Protein AF-R9KSM3-F1 (afdb_monomer)

Secondary structure (DSSP, 8-state):
-------EEEEHHHH---EE-TTS-EE--S-TTSEEEEEEEEPTTSS-EEEEEE-SSEEEEEEE-GGG-SBEEEEEEE--------SSSSS-----

Mean predicted aligned error: 7.92 Å

Nearest PDB structures (foldseek):
  4a0p-assembly1_A  TM=7.915E-01  e=3.575E-01  Homo sapiens
  8dvl-assembly1_A  TM=8.113E-01  e=5.563E-01  Homo sapiens
  7sqc-assembly1_2I  TM=4.668E-01  e=5.563E-01  Chlamydomonas reinhardtii
  7ui9-assembly1_a  TM=5.805E-01  e=1.776E+00  Saccharomyces cerevisiae S288C
  8aay-assembly1_D  TM=4.406E-01  e=5.075E+00  Nudaurelia capensis omega virus

Solvent-accessible surface area (backbone atoms only — not comparable to full-atom values): 6010 Å² total; per-residue (Å²): 126,87,82,86,88,70,66,42,87,37,53,16,72,81,69,56,46,56,32,66,42,98,88,71,50,74,46,65,90,61,55,53,89,41,77,30,37,27,44,77,44,73,41,82,99,52,75,36,29,40,39,38,44,29,61,90,37,39,39,36,33,32,40,20,36,72,97,48,38,86,25,40,82,76,41,82,40,77,71,48,74,82,69,94,79,80,82,89,85,83,85,84,87,80,91,130

Sequence (96 aa):
MEEVTELNALKGSFANIEYTLPNGHTVKFWDDNRIYLGNQLHKMDSDRCYGIIADEKYLMVSEYSSYGTDAEIIVFKRWNKSVFFRKQAAMELHCC

Foldseek 3Di:
DDDDPFWDWDQCLQVQAWDQDPVRDIDTDDDNHDIWTKDWADDPPDQKIWIWTDDPFWIWIWIAGPSRHPIDTPDIDRPDPPCPPPPPPPPPPDDD

Radius of gyration: 18.66 Å; Cα contacts (8 Å, |Δi|>4): 167; chains: 1; bounding box: 63×31×32 Å

Structure (mmCIF, N/CA/C/O backbone):
data_AF-R9KSM3-F1
#
_entry.id   AF-R9KSM3-F1
#
loop_
_atom_site.group_PDB
_atom_site.id
_atom_site.type_symbol
_atom_site.label_atom_id
_atom_site.label_alt_id
_atom_site.label_comp_id
_atom_site.label_asym_id
_atom_site.label_entity_id
_atom_site.label_seq_id
_atom_site.pdbx_PDB_ins_code
_atom_site.Cartn_x
_atom_site.Cartn_y
_atom_site.Cartn_z
_atom_site.occupancy
_atom_site.B_iso_or_equiv
_atom_site.auth_seq_id
_atom_site.auth_comp_id
_atom_site.auth_asym_id
_atom_site.auth_atom_id
_atom_site.pdbx_PDB_model_num
ATOM 1 N N . MET A 1 1 ? -2.289 -3.445 -19.855 1.00 79.12 1 MET A N 1
ATOM 2 C CA . MET A 1 1 ? -2.295 -3.768 -18.414 1.00 79.12 1 MET A CA 1
ATOM 3 C C . MET A 1 1 ? -3.636 -4.399 -18.093 1.00 79.12 1 MET A C 1
ATOM 5 O O . MET A 1 1 ? -4.615 -3.995 -18.711 1.00 79.12 1 MET A O 1
ATOM 9 N N . GLU A 1 2 ? -3.663 -5.418 -17.242 1.00 87.00 2 GLU A N 1
ATOM 10 C CA . GLU A 1 2 ? -4.895 -6.151 -16.924 1.00 87.00 2 GLU A CA 1
ATOM 11 C C . GLU A 1 2 ? -5.871 -5.301 -16.098 1.00 87.00 2 GLU A C 1
ATOM 13 O O . GLU A 1 2 ? -5.475 -4.327 -15.453 1.00 87.00 2 GLU A O 1
ATOM 18 N N . GLU A 1 3 ? -7.153 -5.656 -16.150 1.00 91.25 3 GLU A N 1
ATOM 19 C CA . GLU A 1 3 ? -8.202 -5.044 -15.335 1.00 91.25 3 GLU A CA 1
ATOM 20 C C . GLU A 1 3 ? -8.312 -5.769 -13.990 1.00 91.25 3 GLU A C 1
ATOM 22 O O . GLU A 1 3 ? -8.353 -6.998 -13.945 1.00 91.25 3 GLU A O 1
ATOM 27 N N . VAL A 1 4 ? -8.407 -5.014 -12.889 1.00 93.44 4 VAL A N 1
ATOM 28 C CA . VAL A 1 4 ? -8.751 -5.598 -11.585 1.00 93.44 4 VAL A CA 1
ATOM 29 C C . VAL A 1 4 ? -10.258 -5.793 -11.507 1.00 93.44 4 VAL A C 1
ATOM 31 O O . VAL A 1 4 ? -11.002 -4.828 -11.344 1.00 93.44 4 VAL A O 1
ATOM 34 N N . THR A 1 5 ? -10.704 -7.043 -11.579 1.00 95.19 5 THR A N 1
ATOM 35 C CA . THR A 1 5 ? -12.125 -7.410 -11.481 1.00 95.19 5 THR A CA 1
ATOM 36 C C . THR A 1 5 ? -12.565 -7.740 -10.054 1.00 95.19 5 THR A C 1
ATOM 38 O O . THR A 1 5 ? -13.754 -7.673 -9.746 1.00 95.19 5 THR A O 1
ATOM 41 N N . GLU A 1 6 ? -11.622 -8.064 -9.165 1.00 95.44 6 GLU A N 1
ATOM 42 C CA . GLU A 1 6 ? -11.901 -8.472 -7.788 1.00 95.44 6 GLU A CA 1
ATOM 43 C C . GLU A 1 6 ? -10.804 -8.054 -6.800 1.00 95.44 6 GLU A C 1
ATOM 45 O O . GLU A 1 6 ? -9.650 -7.810 -7.164 1.00 95.44 6 GLU A O 1
ATOM 50 N N . LEU A 1 7 ? -11.170 -7.990 -5.518 1.00 96.50 7 LEU A N 1
ATOM 51 C CA . LEU A 1 7 ? -10.252 -7.740 -4.410 1.00 96.50 7 LEU A CA 1
ATOM 52 C C . LEU A 1 7 ? -10.249 -8.934 -3.455 1.00 96.50 7 LEU A C 1
ATOM 54 O O . LEU A 1 7 ? -11.293 -9.511 -3.156 1.00 96.50 7 LEU A O 1
ATOM 58 N N . ASN A 1 8 ? -9.073 -9.246 -2.928 1.00 97.12 8 ASN A N 1
ATOM 59 C CA . ASN A 1 8 ? -8.826 -10.358 -2.024 1.00 97.12 8 ASN A CA 1
ATOM 60 C C . ASN A 1 8 ? -8.743 -9.884 -0.575 1.00 9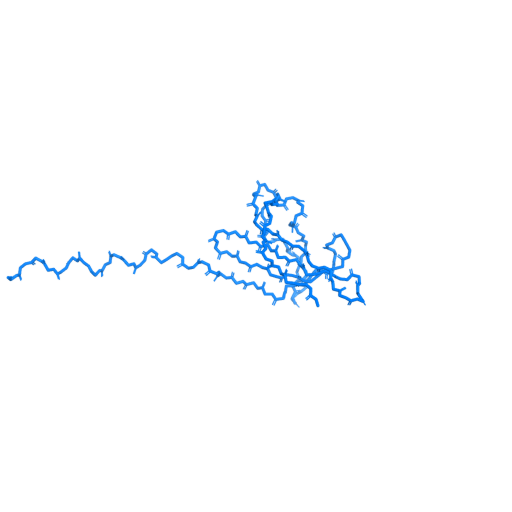7.12 8 ASN A C 1
ATOM 62 O O . ASN A 1 8 ? -8.264 -8.786 -0.297 1.00 97.12 8 ASN A O 1
ATOM 66 N N . ALA A 1 9 ? -9.162 -10.733 0.363 1.00 97.69 9 ALA A N 1
ATOM 67 C CA . ALA A 1 9 ? -8.963 -10.479 1.784 1.00 97.69 9 ALA A CA 1
ATOM 68 C C . ALA A 1 9 ? -7.474 -10.634 2.147 1.00 97.69 9 ALA A C 1
ATOM 70 O O . ALA A 1 9 ? -6.915 -11.726 2.052 1.00 97.69 9 ALA A O 1
ATOM 71 N N . LEU A 1 10 ? -6.837 -9.550 2.584 1.00 96.19 10 LEU A N 1
ATOM 72 C CA . LEU A 1 10 ? -5.417 -9.489 2.925 1.00 96.19 10 LEU A CA 1
ATOM 73 C C . LEU A 1 10 ? -5.239 -9.015 4.363 1.00 96.19 10 LEU A C 1
ATOM 75 O O . LEU A 1 10 ? -5.794 -7.994 4.768 1.00 96.19 10 LEU A O 1
ATOM 79 N N . LYS A 1 11 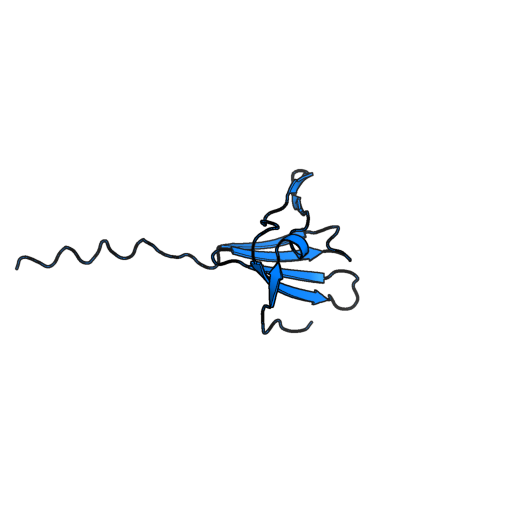? -4.429 -9.731 5.146 1.00 97.44 11 LYS A N 1
ATOM 80 C CA . LYS A 1 11 ? -4.033 -9.251 6.472 1.00 97.44 11 LYS A CA 1
ATOM 81 C C . LYS A 1 11 ? -3.083 -8.063 6.323 1.00 97.44 11 LYS A C 1
ATOM 83 O O . LYS A 1 11 ? -2.134 -8.127 5.544 1.00 97.44 11 LYS A O 1
ATOM 88 N N . GLY A 1 12 ? -3.320 -7.011 7.105 1.00 97.38 12 GLY A N 1
ATOM 89 C CA . GLY A 1 12 ? -2.562 -5.763 7.083 1.00 97.38 12 GLY A CA 1
ATOM 90 C C . GLY A 1 12 ? -1.060 -5.980 7.178 1.00 97.38 12 GLY A C 1
ATOM 91 O O . GLY A 1 12 ? -0.321 -5.364 6.426 1.00 97.38 12 GLY A O 1
ATOM 92 N N . SER A 1 13 ? -0.609 -6.944 7.983 1.00 96.50 13 SER A N 1
ATOM 93 C CA . SER A 1 13 ? 0.812 -7.280 8.124 1.00 96.50 13 SER A CA 1
ATOM 94 C C . SER A 1 13 ? 1.524 -7.658 6.816 1.00 96.50 13 SER A C 1
ATOM 96 O O . SER A 1 13 ? 2.748 -7.636 6.781 1.00 96.50 13 SER A O 1
ATOM 98 N N . PHE A 1 14 ? 0.794 -8.028 5.757 1.00 93.06 14 PHE A N 1
ATOM 99 C CA . PHE A 1 14 ? 1.365 -8.310 4.433 1.00 93.06 14 PHE A CA 1
ATOM 100 C C . PHE A 1 14 ? 1.285 -7.129 3.458 1.00 93.06 14 PHE A C 1
ATOM 102 O O . PHE A 1 14 ? 2.001 -7.128 2.464 1.00 93.06 14 PHE A O 1
ATOM 109 N N . ALA A 1 15 ? 0.418 -6.147 3.711 1.00 92.94 15 ALA A N 1
ATOM 110 C CA . ALA A 1 15 ? 0.122 -5.061 2.770 1.00 92.94 15 ALA A CA 1
ATOM 111 C C . ALA A 1 15 ? 0.459 -3.659 3.313 1.00 92.94 15 ALA A C 1
ATOM 113 O O . ALA A 1 15 ? 0.489 -2.682 2.565 1.00 92.94 15 ALA A O 1
ATOM 114 N N . ASN A 1 16 ? 0.722 -3.540 4.614 1.00 96.50 16 ASN A N 1
ATOM 115 C CA . ASN A 1 16 ? 1.038 -2.291 5.291 1.00 96.50 16 ASN A CA 1
ATOM 116 C C . ASN A 1 16 ? 2.522 -1.926 5.136 1.00 96.50 16 ASN A C 1
ATOM 118 O O . ASN A 1 16 ? 3.347 -2.080 6.048 1.00 96.50 16 ASN A O 1
ATOM 122 N N . ILE A 1 17 ? 2.847 -1.472 3.931 1.00 96.38 17 ILE A N 1
ATOM 123 C CA . ILE A 1 17 ? 4.183 -1.025 3.538 1.00 96.38 17 ILE A CA 1
ATOM 124 C C . ILE A 1 17 ? 4.417 0.444 3.914 1.00 96.38 17 ILE A C 1
ATOM 126 O O . ILE A 1 17 ? 3.489 1.174 4.272 1.00 96.38 17 ILE A O 1
ATOM 130 N N . GLU A 1 18 ? 5.679 0.856 3.868 1.00 97.38 18 GLU A N 1
ATOM 131 C CA . GLU A 1 18 ? 6.111 2.212 4.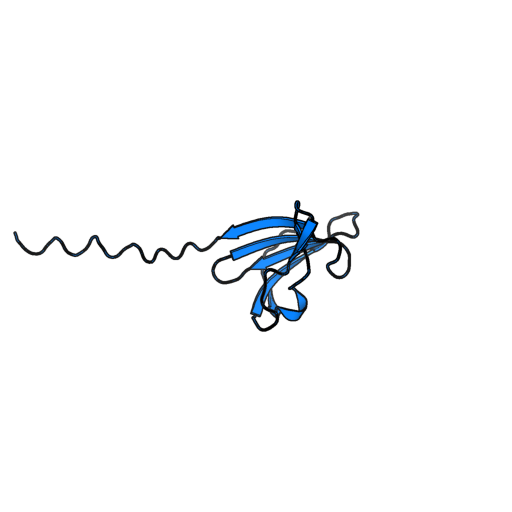203 1.00 97.38 18 GLU A CA 1
ATOM 132 C C . GLU A 1 18 ? 6.073 3.134 2.987 1.00 97.38 18 GLU A C 1
ATOM 134 O O . GLU A 1 18 ? 6.477 2.744 1.897 1.00 97.38 18 GLU A O 1
ATOM 139 N N . TYR A 1 19 ? 5.635 4.374 3.199 1.00 97.44 19 TYR A N 1
ATOM 140 C CA . TYR A 1 19 ? 5.552 5.405 2.169 1.00 97.44 19 TYR A CA 1
ATOM 141 C C . TYR A 1 19 ? 6.367 6.624 2.575 1.00 97.44 19 TYR A C 1
ATOM 143 O O . TYR A 1 19 ? 6.158 7.168 3.663 1.00 97.44 19 TYR A O 1
ATOM 151 N N . THR A 1 20 ? 7.236 7.097 1.683 1.00 95.69 20 THR A N 1
ATOM 152 C CA . THR A 1 20 ? 7.950 8.366 1.862 1.00 95.69 20 THR A CA 1
ATOM 153 C C . THR A 1 20 ? 7.081 9.509 1.349 1.00 95.69 20 THR A C 1
ATOM 155 O O . THR A 1 20 ? 6.763 9.592 0.164 1.00 95.69 20 THR A O 1
ATOM 158 N N . LEU A 1 21 ? 6.672 10.402 2.245 1.00 95.25 21 LEU A N 1
ATOM 159 C CA . LEU A 1 21 ? 5.882 11.580 1.907 1.00 95.25 21 LEU A CA 1
ATOM 160 C C . LEU A 1 21 ? 6.762 12.682 1.289 1.00 95.25 21 LEU A C 1
ATOM 162 O O . LEU A 1 21 ? 7.966 12.724 1.546 1.00 95.25 21 LEU A O 1
ATOM 166 N N . PRO A 1 22 ? 6.182 13.650 0.550 1.00 94.69 22 PRO A N 1
ATOM 167 C CA . PRO A 1 22 ? 6.947 14.735 -0.076 1.00 94.69 22 PRO A CA 1
ATOM 168 C C . PRO A 1 22 ? 7.753 15.612 0.895 1.00 94.69 22 PRO A C 1
ATOM 170 O O . PRO A 1 22 ? 8.702 16.273 0.487 1.00 94.69 22 PRO A O 1
ATOM 173 N N . ASN A 1 23 ? 7.386 15.632 2.179 1.00 96.12 23 ASN A N 1
ATOM 174 C CA . ASN A 1 23 ? 8.139 16.325 3.228 1.00 96.12 23 ASN A CA 1
ATOM 175 C C . ASN A 1 23 ? 9.299 15.486 3.808 1.00 96.12 23 ASN A C 1
ATOM 177 O O . ASN A 1 23 ? 9.912 15.903 4.786 1.00 96.12 23 ASN A O 1
ATOM 181 N N . GLY A 1 24 ? 9.577 14.306 3.248 1.00 94.94 24 GLY A N 1
ATOM 182 C CA . GLY A 1 24 ? 10.634 13.393 3.679 1.00 94.94 24 GLY A CA 1
ATOM 183 C C . GLY A 1 24 ? 10.267 12.489 4.859 1.00 94.94 24 GLY A C 1
ATOM 184 O O . GLY A 1 24 ? 11.102 11.698 5.284 1.00 94.94 24 GLY A O 1
ATOM 185 N N . HIS A 1 25 ? 9.050 12.579 5.406 1.00 96.31 25 HIS A N 1
ATOM 186 C CA . HIS A 1 25 ? 8.618 11.684 6.480 1.00 96.31 25 HIS A CA 1
ATOM 187 C C . HIS A 1 25 ? 8.149 10.342 5.923 1.00 96.31 25 HIS A C 1
ATOM 189 O O . HIS A 1 25 ? 7.379 10.301 4.965 1.00 96.31 25 HIS A O 1
ATOM 195 N N . THR A 1 26 ? 8.530 9.256 6.589 1.00 96.50 26 THR A N 1
ATOM 196 C CA . THR A 1 26 ? 8.046 7.910 6.276 1.00 96.50 26 THR A CA 1
ATOM 197 C C . THR A 1 26 ? 6.857 7.552 7.160 1.00 96.50 26 THR A C 1
ATOM 199 O O . THR A 1 26 ? 6.895 7.767 8.373 1.00 96.50 26 THR A O 1
ATOM 202 N N . VAL A 1 27 ? 5.791 7.012 6.566 1.00 96.94 27 VAL A N 1
ATOM 203 C CA . VAL A 1 27 ? 4.571 6.621 7.287 1.00 96.94 27 VAL A CA 1
ATOM 204 C C . VAL A 1 27 ? 4.019 5.281 6.804 1.00 96.94 27 VAL A C 1
ATOM 206 O O . VAL A 1 27 ? 4.160 4.912 5.639 1.00 96.94 27 VAL A O 1
ATOM 209 N N . LYS A 1 28 ? 3.323 4.583 7.705 1.00 97.00 28 LYS A N 1
ATOM 210 C CA . LYS A 1 28 ? 2.419 3.469 7.396 1.00 97.00 28 LYS A CA 1
ATOM 211 C C . LYS A 1 28 ? 0.984 3.918 7.650 1.00 97.00 28 LYS A C 1
ATOM 213 O O . LYS A 1 28 ? 0.713 4.548 8.671 1.00 97.00 28 LYS A O 1
ATOM 218 N N . PHE A 1 29 ? 0.075 3.622 6.726 1.00 96.38 29 PHE A N 1
ATOM 219 C CA . PHE A 1 29 ? -1.317 4.086 6.811 1.00 96.38 29 PHE A CA 1
ATOM 220 C C . PHE A 1 29 ? -2.266 3.062 7.421 1.00 96.38 29 PHE A C 1
ATOM 222 O O . PHE A 1 29 ? -3.321 3.436 7.933 1.00 96.38 29 PHE A O 1
ATOM 229 N N . TRP A 1 30 ? -1.915 1.783 7.338 1.00 97.56 30 TRP A N 1
ATOM 230 C CA . TRP A 1 30 ? -2.800 0.688 7.690 1.00 97.56 30 TRP A CA 1
ATOM 231 C C . TRP A 1 30 ? -2.401 0.076 9.034 1.00 97.56 30 TRP A C 1
ATOM 233 O O . TRP A 1 30 ? -1.325 0.319 9.577 1.00 97.56 30 TRP A O 1
ATOM 243 N N . ASP A 1 31 ? -3.310 -0.708 9.592 1.00 97.75 31 ASP A N 1
ATOM 244 C CA . ASP A 1 31 ? -3.105 -1.508 10.802 1.00 97.75 31 ASP A CA 1
ATOM 245 C C . ASP A 1 31 ? -2.763 -2.956 10.430 1.00 97.75 31 ASP A C 1
ATOM 247 O O . ASP A 1 31 ? -3.547 -3.616 9.742 1.00 97.75 31 ASP A O 1
ATOM 251 N N . ASP A 1 32 ? -1.633 -3.462 10.926 1.00 98.19 32 ASP A N 1
ATOM 252 C CA . ASP A 1 32 ? -1.125 -4.814 10.664 1.00 98.19 32 ASP A CA 1
ATOM 253 C C . ASP A 1 32 ? -2.080 -5.936 11.104 1.00 98.19 32 ASP A C 1
ATOM 255 O O . ASP A 1 32 ? -2.031 -7.054 10.577 1.00 98.19 32 ASP A O 1
ATOM 259 N N . ASN A 1 33 ? -2.961 -5.650 12.062 1.00 98.12 33 ASN A N 1
ATOM 260 C CA . ASN A 1 33 ? -3.856 -6.632 12.666 1.00 98.12 33 ASN A CA 1
ATOM 261 C C . ASN A 1 33 ? -5.244 -6.680 12.017 1.00 98.12 33 ASN A C 1
ATOM 263 O O . ASN A 1 33 ? -6.046 -7.549 12.364 1.00 98.12 33 ASN A O 1
ATOM 267 N N . ARG A 1 34 ? -5.541 -5.782 11.071 1.00 98.19 34 ARG A N 1
ATOM 268 C CA . ARG A 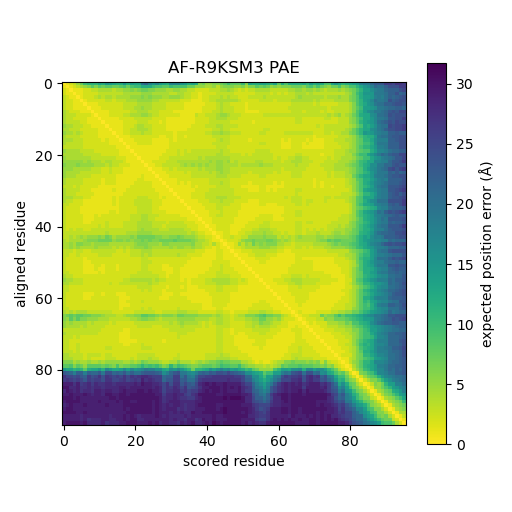1 34 ? -6.825 -5.757 10.355 1.00 98.19 34 ARG A CA 1
ATOM 269 C C . ARG A 1 34 ? -6.770 -6.574 9.066 1.00 98.19 34 ARG A C 1
ATOM 271 O O . ARG A 1 34 ? -5.701 -6.837 8.522 1.00 98.19 34 ARG A O 1
ATOM 278 N N . ILE A 1 35 ? -7.943 -6.966 8.576 1.00 98.12 35 ILE A N 1
ATOM 279 C CA . ILE A 1 35 ? -8.118 -7.512 7.227 1.00 98.12 35 ILE A CA 1
ATOM 280 C C . ILE A 1 35 ? -8.607 -6.388 6.314 1.00 98.12 35 ILE A C 1
ATOM 282 O O . ILE A 1 35 ? -9.538 -5.666 6.672 1.00 98.12 35 ILE A O 1
ATOM 286 N N . TYR A 1 36 ? -7.990 -6.274 5.144 1.00 98.06 36 TYR A N 1
ATOM 287 C CA . TYR A 1 36 ? -8.335 -5.334 4.083 1.00 98.06 36 TYR A CA 1
ATOM 288 C C . TYR A 1 36 ? -8.738 -6.081 2.822 1.00 98.06 36 TYR A C 1
ATOM 290 O O . TYR A 1 36 ? -8.454 -7.267 2.671 1.00 98.06 36 TYR A O 1
ATOM 298 N N . LEU A 1 37 ? -9.370 -5.368 1.898 1.00 98.00 37 LEU A N 1
ATOM 299 C CA . LEU A 1 37 ? -9.541 -5.825 0.528 1.00 98.00 37 LEU A CA 1
ATOM 300 C C . LEU A 1 37 ? -8.388 -5.284 -0.311 1.00 98.00 37 LEU A C 1
ATOM 302 O O . LEU A 1 37 ? -8.134 -4.083 -0.280 1.00 98.00 37 LEU A O 1
ATOM 306 N N . GLY A 1 38 ? -7.703 -6.132 -1.071 1.00 97.25 38 GLY A N 1
ATOM 307 C CA . GLY A 1 38 ? -6.623 -5.669 -1.931 1.00 97.25 38 GLY A CA 1
ATOM 308 C C . GLY A 1 38 ? -6.310 -6.559 -3.122 1.00 97.25 38 GLY A C 1
ATOM 309 O O . GLY A 1 38 ? -6.798 -7.680 -3.246 1.00 97.25 38 GLY A O 1
ATOM 310 N N . ASN A 1 39 ? -5.518 -6.018 -4.036 1.00 96.50 39 ASN A N 1
ATOM 311 C CA . ASN A 1 39 ? -5.068 -6.686 -5.253 1.00 96.50 39 ASN A CA 1
ATOM 312 C C . ASN A 1 39 ? -3.740 -6.054 -5.703 1.00 96.50 39 ASN A C 1
ATOM 314 O O . ASN A 1 39 ? -3.450 -4.918 -5.322 1.00 96.50 39 ASN A O 1
ATOM 318 N N . GLN A 1 40 ? -2.946 -6.770 -6.498 1.00 94.50 40 GLN A N 1
ATOM 319 C CA . GLN A 1 40 ? -1.737 -6.224 -7.108 1.00 94.50 40 GLN A CA 1
ATOM 320 C C . GLN A 1 40 ? -1.739 -6.461 -8.616 1.00 94.50 40 GLN A C 1
ATOM 322 O O . GLN A 1 40 ? -2.101 -7.538 -9.085 1.00 94.50 40 GLN A O 1
ATOM 327 N N . LEU A 1 41 ? -1.254 -5.476 -9.363 1.00 94.31 41 LEU A N 1
ATOM 328 C CA . LEU A 1 41 ? -1.023 -5.578 -10.796 1.00 94.31 41 LEU A CA 1
ATOM 329 C C . LE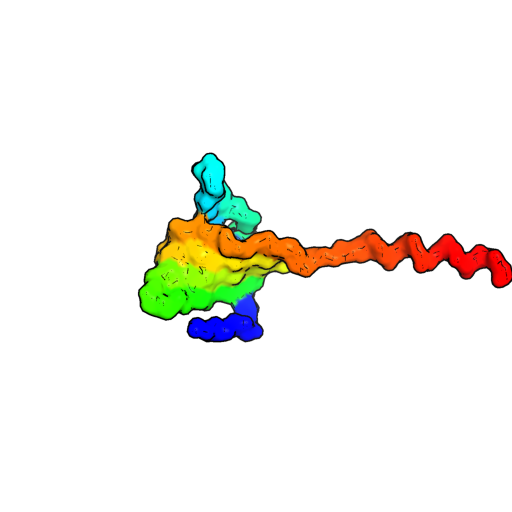U A 1 41 ? 0.441 -5.301 -11.102 1.00 94.31 41 LEU A C 1
ATOM 331 O O . LEU A 1 41 ? 0.956 -4.230 -10.785 1.00 94.31 41 LEU A O 1
ATOM 335 N N . HIS A 1 42 ? 1.101 -6.240 -11.772 1.00 93.62 42 HIS A N 1
ATOM 336 C CA . HIS A 1 42 ? 2.434 -5.995 -12.310 1.00 93.62 42 HIS A CA 1
ATOM 337 C C . HIS A 1 42 ? 2.354 -5.011 -13.478 1.00 93.62 42 HIS A C 1
ATOM 339 O O . HIS A 1 42 ? 1.515 -5.143 -14.376 1.00 93.62 42 HIS A O 1
ATOM 345 N N . LYS A 1 43 ? 3.239 -4.015 -13.474 1.00 92.38 43 LYS A N 1
ATOM 346 C CA . LYS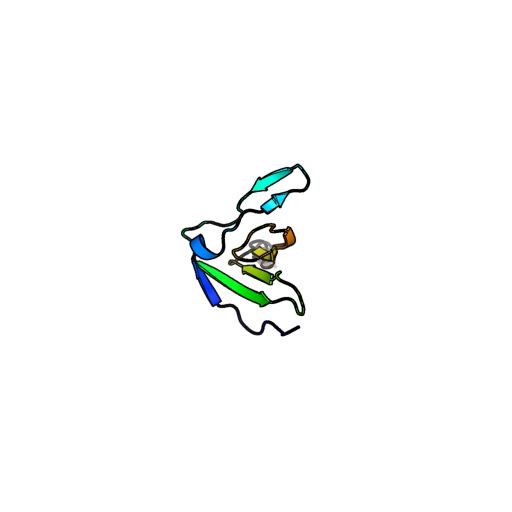 A 1 43 ? 3.365 -3.068 -14.577 1.00 92.38 43 LYS A CA 1
ATOM 347 C C . LYS A 1 43 ? 4.125 -3.747 -15.719 1.00 92.38 43 LYS A C 1
ATOM 349 O O . LYS A 1 43 ? 5.147 -4.390 -15.496 1.00 92.38 43 LYS A O 1
ATOM 354 N N . MET A 1 44 ? 3.611 -3.630 -16.944 1.00 89.81 44 MET A N 1
ATOM 355 C CA . MET A 1 44 ? 4.281 -4.189 -18.126 1.00 89.81 44 MET A CA 1
ATOM 356 C C . MET A 1 44 ? 5.667 -3.555 -18.286 1.00 89.81 44 MET A C 1
ATOM 358 O O . MET A 1 44 ? 5.805 -2.343 -18.119 1.00 89.81 44 MET A O 1
ATOM 362 N N . ASP A 1 45 ? 6.666 -4.387 -18.587 1.00 90.81 45 ASP A N 1
ATOM 363 C CA . ASP A 1 45 ? 8.060 -3.983 -18.814 1.00 90.81 45 ASP A CA 1
ATOM 364 C C . ASP A 1 45 ? 8.691 -3.183 -17.654 1.00 90.81 45 ASP A C 1
ATOM 366 O O . ASP A 1 45 ? 9.553 -2.328 -17.860 1.00 90.81 45 ASP A O 1
ATOM 370 N N . SER A 1 46 ? 8.264 -3.448 -16.416 1.00 91.62 46 SER A N 1
ATOM 371 C CA . SER A 1 46 ? 8.778 -2.799 -15.208 1.00 91.62 46 SER A CA 1
ATOM 372 C C . SER A 1 46 ? 8.829 -3.775 -14.031 1.00 91.62 46 SER A C 1
ATOM 374 O O . SER A 1 46 ? 8.064 -4.732 -13.947 1.00 91.62 46 SER A O 1
ATOM 376 N N . ASP A 1 47 ? 9.739 -3.516 -13.099 1.00 91.88 47 ASP A N 1
ATOM 377 C CA . ASP A 1 47 ? 9.849 -4.178 -11.796 1.00 91.88 47 ASP A CA 1
ATOM 378 C C . ASP A 1 47 ? 8.863 -3.629 -10.747 1.00 91.88 47 ASP A C 1
ATOM 380 O O . ASP A 1 47 ? 8.834 -4.101 -9.606 1.00 91.88 47 ASP A O 1
ATOM 384 N N . ARG A 1 48 ? 8.053 -2.636 -11.132 1.00 95.81 48 ARG A N 1
ATOM 385 C CA . ARG A 1 48 ? 7.073 -1.977 -10.272 1.00 95.81 48 ARG A CA 1
ATOM 386 C C . ARG A 1 48 ? 5.695 -2.619 -10.392 1.00 95.81 48 ARG A C 1
ATOM 388 O O . ARG A 1 48 ? 5.302 -3.164 -11.426 1.00 95.81 48 ARG A O 1
ATOM 395 N N . CYS A 1 49 ? 4.937 -2.521 -9.312 1.00 95.44 49 CYS A N 1
ATOM 396 C CA . CYS A 1 49 ? 3.573 -3.013 -9.201 1.00 95.44 49 CYS A CA 1
ATOM 397 C C . CYS A 1 49 ? 2.642 -1.882 -8.779 1.00 95.44 49 CYS A C 1
ATOM 399 O O . CYS A 1 49 ? 3.037 -1.014 -8.002 1.00 95.44 49 CYS A O 1
ATOM 401 N N . TYR A 1 50 ? 1.394 -1.941 -9.234 1.00 96.50 50 TYR A N 1
ATOM 402 C CA . TYR A 1 50 ? 0.299 -1.201 -8.627 1.00 96.50 50 TYR A CA 1
ATOM 403 C C . TYR A 1 50 ? -0.330 -2.045 -7.524 1.00 96.50 50 TYR A C 1
ATOM 405 O O . TYR A 1 50 ? -0.804 -3.147 -7.794 1.00 96.50 50 TYR A O 1
ATOM 413 N N . GLY A 1 51 ? -0.361 -1.529 -6.300 1.00 96.19 51 GLY A N 1
ATOM 414 C CA . GLY A 1 51 ? -1.116 -2.119 -5.202 1.00 96.19 51 GLY A CA 1
ATOM 415 C C . GLY A 1 51 ? -2.421 -1.384 -4.973 1.00 96.19 51 GLY A C 1
ATOM 416 O O . GLY A 1 51 ? -2.472 -0.155 -4.989 1.00 96.19 51 GLY A O 1
ATOM 417 N N . ILE A 1 52 ? -3.477 -2.146 -4.728 1.00 97.12 52 ILE A N 1
ATOM 418 C CA . ILE A 1 52 ? -4.779 -1.643 -4.310 1.00 97.12 52 ILE A CA 1
ATOM 419 C C . ILE A 1 52 ? -5.039 -2.171 -2.909 1.00 97.12 52 ILE A C 1
ATOM 421 O O . ILE A 1 52 ? -4.941 -3.374 -2.673 1.00 97.12 52 ILE A O 1
ATOM 425 N N . ILE A 1 53 ? -5.401 -1.281 -1.993 1.00 97.62 53 ILE A N 1
ATOM 426 C CA . ILE A 1 53 ? -5.835 -1.645 -0.646 1.00 97.62 53 ILE A CA 1
ATOM 427 C C . ILE A 1 53 ? -7.004 -0.763 -0.217 1.00 97.62 53 ILE A C 1
ATOM 429 O O . ILE A 1 53 ? -7.006 0.452 -0.426 1.00 97.62 53 ILE A O 1
ATOM 433 N N . ALA A 1 54 ? -8.029 -1.384 0.352 1.00 97.31 54 ALA A N 1
ATOM 434 C CA . ALA A 1 54 ? -9.251 -0.722 0.760 1.00 97.31 54 ALA A CA 1
ATOM 435 C C . ALA A 1 54 ? -9.814 -1.297 2.060 1.00 97.31 54 ALA A C 1
ATOM 437 O O . ALA A 1 54 ? -9.738 -2.499 2.327 1.00 97.31 54 ALA A O 1
ATOM 438 N N . ASP A 1 55 ? -10.444 -0.419 2.833 1.00 96.12 55 ASP A N 1
ATOM 439 C CA . ASP A 1 55 ? -11.317 -0.761 3.950 1.00 96.12 55 ASP A CA 1
ATOM 440 C C . ASP A 1 55 ? -12.743 -0.242 3.685 1.00 96.12 55 ASP A C 1
ATOM 442 O O . ASP A 1 55 ? -13.099 0.187 2.580 1.00 96.12 55 ASP A O 1
ATOM 446 N N . GLU A 1 56 ? -13.583 -0.252 4.717 1.00 94.50 56 GLU A N 1
ATOM 447 C CA . GLU A 1 56 ? -14.959 0.225 4.644 1.00 94.50 56 GLU A CA 1
ATOM 448 C C . GLU A 1 56 ? -15.128 1.712 4.271 1.00 94.50 56 GLU A C 1
ATOM 450 O O . GLU A 1 56 ? -16.255 2.129 4.003 1.00 94.50 56 GLU A O 1
ATOM 455 N N . LYS A 1 57 ? -14.064 2.526 4.298 1.00 95.06 57 LYS A N 1
ATOM 456 C CA . LYS A 1 57 ? -14.079 3.995 4.144 1.00 95.06 57 LYS A CA 1
ATOM 457 C C . LYS A 1 57 ? -13.092 4.503 3.099 1.00 95.06 57 LYS A C 1
ATOM 459 O O . LYS A 1 57 ? -13.413 5.461 2.389 1.00 95.06 57 LYS A O 1
ATOM 464 N N . TYR A 1 58 ? -11.911 3.912 3.017 1.00 96.62 58 TYR A N 1
ATOM 465 C CA . TYR A 1 58 ? -10.758 4.383 2.268 1.00 96.62 58 TYR A CA 1
ATOM 466 C C . TYR A 1 58 ? -10.311 3.365 1.226 1.00 96.62 58 TYR A C 1
ATOM 468 O O . TYR A 1 58 ? -10.424 2.162 1.414 1.00 96.62 58 TYR A O 1
ATOM 476 N N . LEU A 1 59 ? -9.835 3.896 0.107 1.00 96.50 59 LEU A N 1
ATOM 477 C CA . LEU A 1 59 ? -9.217 3.187 -1.001 1.00 96.50 59 LEU A CA 1
ATOM 478 C C . LEU A 1 59 ? -7.882 3.877 -1.267 1.00 96.50 59 LEU A C 1
ATOM 480 O O . LEU A 1 59 ? -7.842 5.103 -1.427 1.00 96.50 59 LEU A O 1
ATOM 484 N N . MET A 1 60 ? -6.812 3.098 -1.327 1.00 97.88 60 MET A N 1
ATOM 485 C CA . MET A 1 60 ? -5.491 3.552 -1.726 1.00 97.88 60 MET A CA 1
ATOM 486 C C . MET A 1 60 ? -5.014 2.762 -2.936 1.00 97.88 60 MET A C 1
ATOM 488 O O . MET A 1 60 ? -5.173 1.543 -2.994 1.00 97.88 60 MET A O 1
ATOM 492 N N . VAL A 1 61 ? -4.425 3.490 -3.879 1.00 97.50 61 VAL A N 1
ATOM 493 C CA . VAL A 1 61 ? -3.630 2.936 -4.969 1.00 97.50 61 VAL A CA 1
ATOM 494 C C . VAL A 1 61 ? -2.202 3.415 -4.774 1.00 97.50 61 VAL A C 1
ATOM 496 O O . VAL A 1 61 ? -1.970 4.621 -4.637 1.00 97.50 61 VAL A O 1
ATOM 499 N N . SER A 1 62 ? -1.266 2.479 -4.766 1.00 97.25 62 SER A N 1
ATOM 500 C CA . SER A 1 62 ? 0.162 2.745 -4.662 1.00 97.25 62 SER A CA 1
ATOM 501 C C . SER A 1 62 ? 0.929 2.152 -5.831 1.00 97.25 62 SER A C 1
ATOM 503 O O . SER A 1 62 ? 0.471 1.201 -6.458 1.00 97.25 62 SER A O 1
ATOM 505 N N . GLU A 1 63 ? 2.088 2.728 -6.128 1.00 97.12 63 GLU A N 1
ATOM 506 C CA . GLU A 1 63 ? 3.092 2.128 -7.003 1.00 97.12 63 GLU A CA 1
ATOM 507 C C . GLU A 1 63 ? 4.332 1.819 -6.163 1.00 97.12 63 GLU A C 1
ATOM 509 O O . GLU A 1 63 ? 4.749 2.656 -5.369 1.00 97.12 63 GLU A O 1
ATOM 514 N N . TYR A 1 64 ? 4.900 0.624 -6.292 1.00 96.81 64 TYR A N 1
ATOM 515 C CA . TYR A 1 64 ? 6.068 0.206 -5.511 1.00 96.81 64 TYR A CA 1
ATOM 516 C C . TYR A 1 64 ? 6.921 -0.807 -6.268 1.00 96.81 64 TYR A C 1
ATOM 518 O O . TYR A 1 64 ? 6.432 -1.512 -7.151 1.00 96.81 64 TYR A O 1
ATOM 526 N N . SER A 1 65 ? 8.195 -0.891 -5.903 1.00 95.75 65 SER A N 1
ATOM 527 C CA . SER A 1 65 ? 9.142 -1.892 -6.398 1.00 95.75 65 SER A CA 1
ATOM 528 C C . SER A 1 65 ? 8.931 -3.248 -5.706 1.00 95.75 65 SER A C 1
ATOM 530 O O . SER A 1 65 ? 8.091 -3.405 -4.816 1.00 95.75 65 SER A O 1
ATOM 532 N N . SER A 1 66 ? 9.708 -4.261 -6.094 1.00 87.44 66 SER A N 1
ATOM 533 C CA . SER A 1 66 ? 9.649 -5.598 -5.480 1.00 87.44 66 SER A CA 1
ATOM 534 C C . SER A 1 66 ? 9.654 -5.552 -3.943 1.00 87.44 66 SER A C 1
ATOM 536 O O . SER A 1 66 ? 10.384 -4.776 -3.335 1.00 87.44 66 SER A O 1
ATOM 538 N N . TYR A 1 67 ? 8.843 -6.406 -3.311 1.00 86.50 67 TYR A N 1
ATOM 539 C CA . TYR A 1 67 ? 8.676 -6.478 -1.849 1.00 86.50 67 TYR A CA 1
ATOM 540 C C . TYR A 1 67 ? 8.111 -5.212 -1.175 1.00 86.50 67 TYR A C 1
ATOM 542 O O . TYR A 1 67 ? 8.173 -5.099 0.048 1.00 86.50 67 TYR A O 1
ATOM 550 N N . GLY A 1 68 ? 7.515 -4.285 -1.934 1.00 89.88 68 GLY A N 1
ATOM 551 C CA . GLY A 1 68 ? 6.839 -3.114 -1.369 1.00 89.88 68 GLY A CA 1
ATOM 552 C C . GLY A 1 68 ? 7.778 -1.973 -0.976 1.00 89.88 68 GLY A C 1
ATOM 553 O O . GLY A 1 68 ? 7.433 -1.182 -0.100 1.00 89.88 68 GLY A O 1
ATOM 554 N N . THR A 1 69 ? 8.962 -1.893 -1.589 1.00 94.44 69 THR A N 1
ATOM 555 C CA . THR A 1 69 ? 9.910 -0.785 -1.391 1.00 94.44 69 THR A CA 1
ATOM 556 C C . THR A 1 69 ? 9.638 0.367 -2.356 1.00 94.44 69 THR A C 1
ATOM 558 O O . THR A 1 69 ? 8.929 0.204 -3.350 1.00 94.44 69 THR A O 1
ATOM 561 N N . ASP A 1 70 ? 10.211 1.542 -2.070 1.00 95.38 70 ASP A N 1
ATOM 562 C CA . ASP A 1 70 ? 10.102 2.745 -2.914 1.00 95.38 70 ASP A CA 1
ATOM 563 C C . ASP A 1 70 ? 8.646 3.089 -3.267 1.00 95.38 70 ASP A C 1
ATOM 565 O O . ASP A 1 70 ? 8.311 3.398 -4.418 1.00 95.38 70 ASP A O 1
ATOM 569 N N . ALA A 1 71 ? 7.772 2.947 -2.265 1.00 96.88 71 ALA A N 1
ATOM 570 C CA . ALA A 1 71 ? 6.339 3.043 -2.445 1.00 96.88 71 ALA A CA 1
ATOM 571 C C . ALA A 1 71 ? 5.877 4.499 -2.533 1.00 96.88 71 ALA A C 1
ATOM 573 O O . ALA A 1 71 ? 6.195 5.342 -1.691 1.00 96.88 71 ALA A O 1
ATOM 574 N N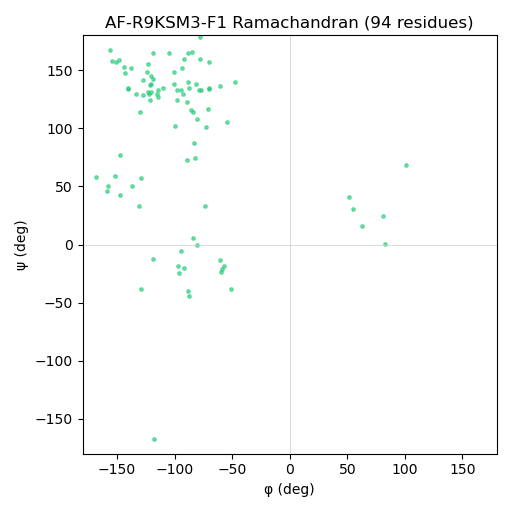 .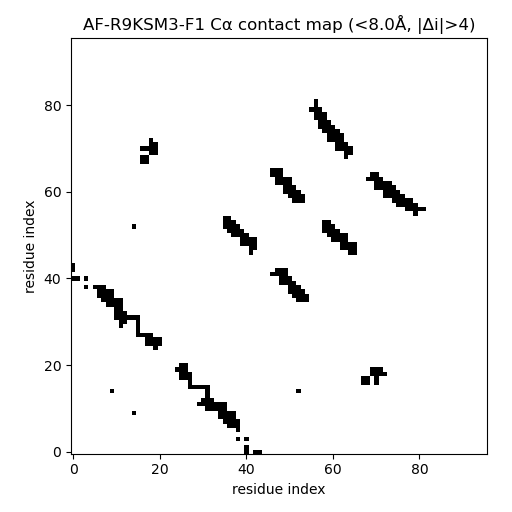 GLU A 1 72 ? 5.046 4.761 -3.532 1.00 96.69 72 GLU A N 1
ATOM 575 C CA . GLU A 1 72 ? 4.459 6.058 -3.824 1.00 96.69 72 GLU A CA 1
ATOM 576 C C . GLU A 1 72 ? 2.937 5.954 -3.770 1.00 96.69 72 GLU A C 1
ATOM 578 O O . GLU A 1 72 ? 2.332 4.996 -4.257 1.00 96.69 72 GLU A O 1
ATOM 583 N N . ILE A 1 73 ? 2.297 6.961 -3.180 1.00 97.31 73 ILE A N 1
ATOM 584 C CA . ILE A 1 73 ? 0.838 7.048 -3.140 1.00 97.31 73 ILE A CA 1
ATOM 585 C C . ILE A 1 73 ? 0.372 7.691 -4.443 1.00 97.31 73 ILE A C 1
ATOM 587 O O . ILE A 1 73 ? 0.611 8.876 -4.670 1.00 97.31 73 ILE A O 1
ATOM 591 N N . ILE A 1 74 ? -0.342 6.932 -5.272 1.00 96.94 74 ILE A N 1
ATOM 592 C CA . ILE A 1 74 ? -0.925 7.439 -6.521 1.00 96.94 74 ILE A CA 1
ATOM 593 C C . ILE A 1 74 ? -2.305 8.041 -6.249 1.00 96.94 74 ILE A C 1
ATOM 595 O O . ILE A 1 74 ? -2.634 9.128 -6.720 1.00 96.94 74 ILE A O 1
ATOM 599 N N . VAL A 1 75 ? -3.121 7.345 -5.452 1.00 97.44 75 VAL A N 1
ATOM 600 C CA . VAL A 1 75 ? -4.447 7.806 -5.029 1.00 97.44 75 VAL A CA 1
ATOM 601 C C . VAL A 1 75 ? -4.666 7.425 -3.576 1.00 97.44 75 VAL A C 1
ATOM 603 O O . VAL A 1 75 ? -4.488 6.270 -3.206 1.00 97.44 75 VAL A O 1
ATOM 606 N N . PHE A 1 76 ? -5.154 8.365 -2.770 1.00 96.81 76 PHE A N 1
ATOM 607 C CA . PHE A 1 76 ? -5.750 8.058 -1.475 1.00 96.81 76 PHE A CA 1
ATOM 608 C C . PHE A 1 76 ? -7.104 8.746 -1.364 1.00 96.81 76 PHE A C 1
ATOM 610 O O . PHE A 1 76 ? -7.209 9.973 -1.387 1.00 96.81 76 PHE A O 1
ATOM 617 N N . LYS A 1 77 ? -8.170 7.948 -1.312 1.00 96.44 77 LYS A N 1
ATOM 618 C CA . LYS A 1 77 ? -9.539 8.441 -1.441 1.00 96.44 77 LYS A CA 1
ATOM 619 C C . LYS A 1 77 ? -10.430 7.840 -0.374 1.00 96.44 77 LYS A C 1
ATOM 621 O O . LYS A 1 77 ? -10.558 6.626 -0.258 1.00 96.44 77 LYS A O 1
ATOM 626 N N . ARG A 1 78 ? -11.166 8.702 0.328 1.00 95.62 78 ARG A N 1
ATOM 627 C CA . ARG A 1 78 ? -12.355 8.279 1.069 1.00 95.62 78 ARG A CA 1
ATOM 628 C C . ARG A 1 78 ? -13.472 7.967 0.072 1.00 95.62 78 ARG A C 1
ATOM 630 O O . ARG A 1 78 ? -14.084 8.886 -0.478 1.00 95.62 78 ARG A O 1
ATOM 637 N N . TRP A 1 79 ? -13.693 6.688 -0.206 1.00 89.12 79 TRP A N 1
ATOM 638 C CA . TRP A 1 79 ? -14.633 6.236 -1.233 1.00 89.12 79 TRP A CA 1
ATOM 639 C C . TRP A 1 79 ? -16.045 6.074 -0.672 1.00 89.12 79 TRP A C 1
ATOM 641 O O . TRP A 1 79 ? -17.007 6.513 -1.301 1.00 89.12 79 TRP A O 1
ATOM 651 N N . ASN A 1 80 ? -16.164 5.549 0.548 1.00 84.38 80 ASN A N 1
ATOM 652 C CA . ASN A 1 80 ? -17.442 5.378 1.213 1.00 84.38 80 ASN A CA 1
ATOM 653 C C . ASN A 1 80 ? -17.679 6.518 2.209 1.00 84.38 80 ASN A C 1
ATOM 655 O O . ASN A 1 80 ? -17.132 6.590 3.318 1.00 84.38 80 ASN A O 1
ATOM 659 N N . LYS A 1 81 ? -18.511 7.463 1.783 1.00 73.25 81 LYS A N 1
ATOM 660 C CA . LYS A 1 81 ? -19.008 8.543 2.627 1.00 73.25 81 LYS A CA 1
ATOM 661 C C . LYS A 1 81 ? -20.292 8.055 3.290 1.00 73.25 81 LYS A C 1
ATOM 663 O O . LYS A 1 81 ? -21.356 8.499 2.885 1.00 73.25 81 LYS A O 1
ATOM 668 N N . SER A 1 82 ? -20.239 7.146 4.267 1.00 60.88 82 SER A N 1
ATOM 669 C CA . SER A 1 82 ? -21.447 6.825 5.044 1.00 60.88 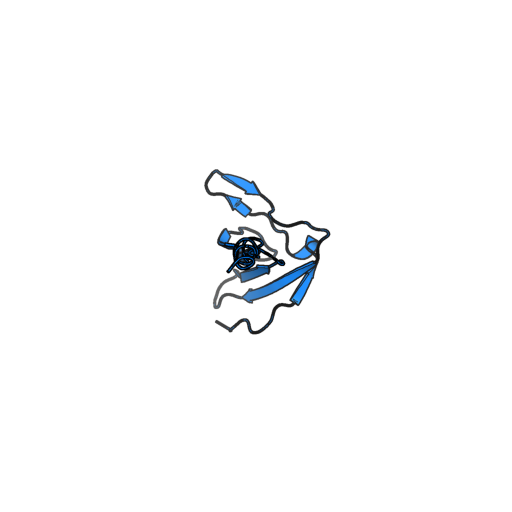82 SER A CA 1
ATOM 670 C C . SER A 1 82 ? -22.017 8.118 5.636 1.00 60.88 82 SER A C 1
ATOM 672 O O . SER A 1 82 ? -21.438 8.718 6.545 1.00 60.88 82 SER A O 1
ATOM 674 N N . VAL A 1 83 ? -23.118 8.584 5.043 1.00 51.38 83 VAL A N 1
ATOM 675 C CA . VAL A 1 83 ? -23.816 9.820 5.382 1.00 51.38 83 VAL A CA 1
ATOM 676 C C . VAL A 1 83 ? -24.730 9.507 6.558 1.00 51.38 83 VAL A C 1
ATOM 678 O O . VAL A 1 83 ? -25.907 9.215 6.379 1.00 51.38 83 VAL A O 1
ATOM 681 N N . PHE A 1 84 ? -24.218 9.614 7.782 1.00 45.28 84 PHE A N 1
ATOM 682 C CA . PHE A 1 84 ? -25.056 9.661 8.991 1.00 45.28 84 PHE A CA 1
ATOM 683 C C . PHE A 1 84 ? -25.775 11.026 9.140 1.00 45.28 84 PHE A C 1
ATOM 685 O O . PHE A 1 84 ? -25.992 11.517 10.238 1.00 45.28 84 PHE A O 1
ATOM 692 N N . PHE A 1 85 ? -26.138 11.654 8.014 1.00 44.91 85 PHE A N 1
ATOM 693 C CA . PHE A 1 85 ? -26.752 12.986 7.906 1.00 44.91 85 PHE A CA 1
ATOM 694 C C . PHE A 1 85 ? -27.999 12.990 6.999 1.00 44.91 85 PHE A C 1
ATOM 696 O O . PHE A 1 85 ? -28.303 13.967 6.321 1.00 44.91 85 PHE A O 1
ATOM 703 N N . ARG A 1 86 ? -28.758 11.887 6.977 1.00 49.88 86 ARG A N 1
ATOM 704 C CA . ARG A 1 86 ? -30.112 11.844 6.394 1.00 49.88 86 ARG A CA 1
ATOM 705 C C . ARG A 1 86 ? -31.132 11.234 7.359 1.00 49.88 86 ARG A C 1
ATOM 707 O O . ARG A 1 86 ? -31.784 10.261 7.018 1.00 49.88 86 ARG A O 1
ATOM 714 N N . LYS A 1 87 ? -31.278 11.810 8.556 1.00 44.25 87 LYS A N 1
ATOM 715 C CA . LYS A 1 87 ? -32.531 11.786 9.346 1.00 44.25 87 LYS A CA 1
ATOM 716 C C . LYS A 1 87 ? -32.623 13.031 10.245 1.00 44.25 87 LYS A C 1
ATOM 718 O O . LYS A 1 87 ? -32.728 12.933 11.455 1.00 44.25 87 LYS A O 1
ATOM 723 N N . GLN A 1 88 ? -32.592 14.213 9.636 1.00 42.28 88 GLN A N 1
ATOM 724 C CA . GLN A 1 88 ? -33.152 15.437 10.229 1.00 42.28 88 GLN A CA 1
ATOM 725 C C . GLN A 1 88 ? -33.924 16.190 9.135 1.00 42.28 88 GLN A C 1
ATOM 727 O O . GLN A 1 88 ? -33.660 17.340 8.826 1.00 42.28 88 GLN A O 1
ATOM 732 N N . ALA A 1 89 ? -34.804 15.462 8.452 1.00 46.78 89 ALA A N 1
ATOM 733 C CA . ALA A 1 89 ? -35.810 15.990 7.530 1.00 46.78 89 ALA A CA 1
ATOM 734 C C . ALA A 1 89 ? -36.927 14.941 7.399 1.00 46.78 89 ALA A C 1
ATOM 736 O O . ALA A 1 89 ? -37.235 14.448 6.323 1.00 46.78 89 ALA A O 1
ATOM 737 N N . ALA A 1 90 ? -37.424 14.483 8.546 1.00 50.44 90 ALA A N 1
ATOM 738 C CA . ALA A 1 90 ? -38.652 13.701 8.681 1.00 50.44 90 ALA A CA 1
ATOM 739 C C . ALA A 1 90 ? -39.146 13.844 10.130 1.00 50.44 90 ALA A C 1
ATOM 741 O O . ALA A 1 90 ? -39.400 12.864 10.819 1.00 50.44 90 ALA A O 1
ATOM 742 N N . MET A 1 91 ? -39.155 15.078 10.633 1.00 47.62 91 MET A N 1
ATOM 743 C CA . MET A 1 91 ? -39.789 15.425 11.905 1.00 47.62 91 MET A CA 1
ATOM 744 C C . MET A 1 91 ? -40.342 16.851 11.835 1.00 47.62 91 MET A C 1
ATOM 746 O O . MET A 1 91 ? -40.182 17.627 12.756 1.00 47.62 91 MET A O 1
ATOM 750 N N . GLU A 1 92 ? -40.965 17.190 10.709 1.00 50.78 92 GLU A N 1
ATOM 751 C CA . GLU A 1 92 ? -41.898 18.313 10.578 1.00 50.78 92 GLU A CA 1
ATOM 752 C C . GLU A 1 92 ? -42.935 17.892 9.539 1.00 50.78 92 GLU A C 1
ATOM 754 O O . GLU A 1 92 ? -42.813 18.194 8.362 1.00 50.78 92 GLU A O 1
ATOM 759 N N . LEU A 1 93 ? -43.865 17.040 9.965 1.00 44.62 93 LEU A N 1
ATOM 760 C CA . LEU A 1 93 ? -45.203 16.847 9.387 1.00 44.62 93 LEU A CA 1
ATOM 761 C C . LEU A 1 93 ? -46.000 15.999 10.392 1.00 44.62 93 LEU A C 1
ATOM 763 O O . LEU A 1 93 ? -46.439 14.877 10.152 1.00 44.62 93 LEU A O 1
ATOM 767 N N . HIS A 1 94 ? -46.095 16.545 11.600 1.00 53.25 94 HIS A N 1
ATOM 768 C CA . HIS A 1 94 ? -47.285 16.440 12.427 1.00 53.25 94 HIS A CA 1
ATOM 769 C C . HIS A 1 94 ? -47.726 17.884 12.674 1.00 53.25 94 HIS A C 1
ATOM 771 O O . HIS A 1 94 ? -46.889 18.697 13.062 1.00 53.25 94 HIS A O 1
ATOM 777 N N . CYS A 1 95 ? -49.017 18.151 12.462 1.00 41.03 95 CYS A N 1
ATOM 778 C CA . CYS A 1 95 ? -49.734 19.428 12.611 1.00 41.03 95 CYS A CA 1
ATOM 779 C C . CYS A 1 95 ? -50.017 20.196 11.300 1.00 41.03 95 CYS A C 1
ATOM 781 O O . CYS A 1 95 ? -49.456 21.260 11.048 1.00 41.03 95 CYS A O 1
ATOM 783 N N . CYS A 1 96 ? -50.898 19.625 10.473 1.00 39.81 96 CYS A N 1
ATOM 784 C CA . CYS A 1 96 ? -52.082 20.279 9.895 1.00 39.81 96 CYS A CA 1
ATOM 785 C C . CYS A 1 96 ? -52.991 19.196 9.303 1.00 39.81 96 CYS A C 1
ATOM 787 O O . CYS A 1 96 ? -52.453 18.324 8.583 1.00 39.81 96 CYS A O 1
#

pLDDT: mean 87.45, std 17.72, range [39.81, 98.19]